Protein AF-A0A3D3H4P5-F1 (afdb_monomer_lite)

Foldseek 3Di:
DDDDDQDDDDADWQEWADQDPFWIWTWHDDPQWIKIWITGRVDDIDIATDAHRFAWRYWAYDPHWIWTAGPQAFIWTDDPNHIDGPDGPHPDDDHDDDDDDD

Radius of gyration: 13.82 Å; chains: 1; bounding box: 32×26×39 Å

Sequence (102 aa):
GEPIVAGTIAGEAVSMVWTDDVTVAVVTRSGTETEIVEQVVGGT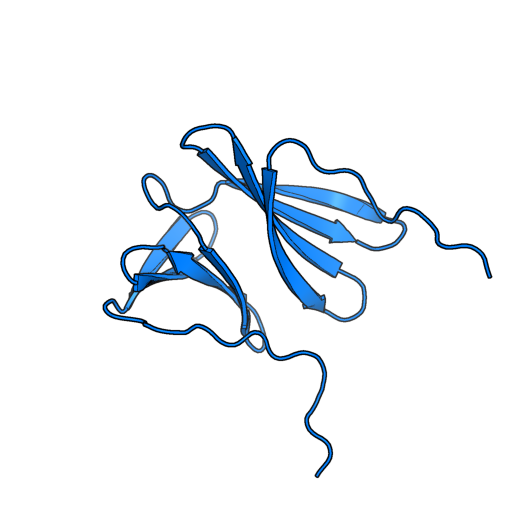SSTIAGPAGASITTVATATSSIRLRSDDGGLYVRRGANWLQTAEGISLLAVQQGTPQQ

Secondary structure (DSSP, 8-state):
----------SEEEEEEESSSSEEEEEEEETTEEEEEEEETTS-EEEEE--TT--EEEEEEETTEEEEEETT--EEEEETTEEEEEES---------SPPP-

pLDDT: mean 90.52, std 8.67, range [57.91, 98.25]

Structure (mmCIF, N/CA/C/O backbone):
data_AF-A0A3D3H4P5-F1
#
_entry.id   AF-A0A3D3H4P5-F1
#
loop_
_atom_site.group_PDB
_atom_site.id
_atom_site.type_symbol
_atom_site.label_atom_id
_atom_site.label_alt_id
_atom_site.label_comp_id
_atom_site.label_asym_id
_atom_site.label_entity_id
_atom_site.label_seq_id
_atom_site.pdbx_PDB_ins_code
_atom_site.Cartn_x
_atom_site.Cartn_y
_atom_site.Cartn_z
_atom_site.occupancy
_atom_site.B_iso_or_equiv
_atom_site.auth_seq_id
_atom_site.auth_comp_id
_atom_site.auth_asym_id
_atom_site.auth_atom_id
_atom_site.pdbx_PDB_model_num
ATOM 1 N N . GLY A 1 1 ? 10.439 -11.201 -24.861 1.00 81.75 1 GLY A N 1
ATOM 2 C CA . GLY A 1 1 ? 11.789 -10.813 -24.414 1.00 81.75 1 GLY A CA 1
ATOM 3 C C . GLY A 1 1 ? 11.982 -11.284 -22.991 1.00 81.75 1 GLY A C 1
ATOM 4 O O . GLY A 1 1 ? 11.007 -11.726 -22.395 1.00 81.75 1 GLY A O 1
ATOM 5 N N . GLU A 1 2 ? 13.203 -11.203 -22.473 1.00 93.62 2 GLU A N 1
ATOM 6 C CA . GLU A 1 2 ? 13.492 -11.534 -21.072 1.00 93.62 2 GLU A CA 1
ATOM 7 C C . GLU A 1 2 ? 12.836 -10.522 -20.114 1.00 93.62 2 GLU A C 1
ATOM 9 O O . GLU A 1 2 ? 12.801 -9.328 -20.438 1.00 93.62 2 GLU A O 1
ATOM 14 N N . PRO A 1 3 ? 12.307 -10.958 -18.955 1.00 89.06 3 PRO A N 1
ATOM 15 C CA . PRO A 1 3 ? 11.808 -10.054 -17.926 1.00 89.06 3 PRO A CA 1
ATOM 16 C C . PRO A 1 3 ? 12.893 -9.087 -17.439 1.00 89.06 3 PRO A C 1
ATOM 18 O O . PRO A 1 3 ? 14.047 -9.468 -17.254 1.00 89.06 3 PRO A O 1
ATOM 21 N N . ILE A 1 4 ? 12.503 -7.838 -17.182 1.00 90.38 4 ILE A N 1
ATOM 22 C CA . ILE A 1 4 ? 13.384 -6.811 -16.618 1.00 90.38 4 ILE A CA 1
ATOM 23 C C . ILE A 1 4 ? 12.909 -6.502 -15.201 1.00 90.38 4 ILE A C 1
ATOM 25 O O . ILE A 1 4 ? 11.713 -6.334 -14.960 1.00 90.38 4 ILE A O 1
ATOM 29 N N . VAL A 1 5 ? 13.851 -6.414 -14.264 1.00 91.31 5 VAL A N 1
ATOM 30 C CA . VAL A 1 5 ? 13.564 -5.989 -12.892 1.00 91.31 5 VAL A CA 1
ATOM 31 C C . VAL A 1 5 ? 13.177 -4.510 -12.906 1.00 91.31 5 VAL A C 1
ATOM 33 O O . VAL A 1 5 ? 13.993 -3.660 -13.254 1.00 91.31 5 VAL A O 1
ATOM 36 N N . ALA A 1 6 ? 11.932 -4.210 -12.530 1.00 89.44 6 ALA A N 1
ATOM 37 C CA . ALA A 1 6 ? 11.430 -2.836 -12.467 1.00 89.44 6 ALA A CA 1
ATOM 38 C C . ALA A 1 6 ? 11.952 -2.064 -11.244 1.00 89.44 6 ALA A C 1
ATOM 40 O O . ALA A 1 6 ? 12.055 -0.844 -11.297 1.00 89.44 6 ALA A O 1
ATOM 41 N N . GLY A 1 7 ? 12.275 -2.770 -10.159 1.00 90.12 7 GLY A N 1
ATOM 42 C CA . GLY A 1 7 ? 12.774 -2.205 -8.911 1.00 90.12 7 GLY A CA 1
ATOM 43 C C . GLY A 1 7 ? 12.965 -3.278 -7.844 1.00 90.12 7 GLY A C 1
ATOM 44 O O . GLY A 1 7 ? 12.570 -4.432 -8.034 1.00 90.12 7 GLY A O 1
ATOM 45 N N . THR A 1 8 ? 13.555 -2.887 -6.718 1.00 90.69 8 THR A N 1
ATOM 46 C CA . THR A 1 8 ? 13.790 -3.767 -5.567 1.00 90.69 8 THR A CA 1
ATOM 47 C C . THR A 1 8 ? 13.160 -3.149 -4.330 1.00 90.69 8 THR A C 1
ATOM 49 O O . THR A 1 8 ? 13.262 -1.944 -4.111 1.00 90.69 8 THR A O 1
ATOM 52 N N . ILE A 1 9 ? 12.534 -3.981 -3.508 1.00 91.75 9 ILE A N 1
ATOM 53 C CA . ILE A 1 9 ? 11.919 -3.588 -2.240 1.00 91.75 9 ILE A CA 1
ATOM 54 C C . ILE A 1 9 ? 12.688 -4.204 -1.073 1.00 91.75 9 ILE A C 1
ATOM 56 O O . ILE A 1 9 ? 13.289 -5.271 -1.210 1.00 91.75 9 ILE A O 1
ATOM 60 N N . ALA A 1 10 ? 12.659 -3.528 0.071 1.00 90.88 10 ALA A N 1
ATOM 61 C CA . ALA A 1 10 ? 13.123 -4.075 1.337 1.00 90.88 10 ALA A CA 1
ATOM 62 C C . ALA A 1 10 ? 11.928 -4.584 2.160 1.00 90.88 10 ALA A C 1
ATOM 64 O O . ALA A 1 10 ? 10.817 -4.067 2.041 1.00 90.88 10 ALA A O 1
ATOM 65 N N . GLY A 1 11 ? 12.173 -5.578 3.014 1.00 90.88 11 GLY A N 1
ATOM 66 C CA . GLY A 1 11 ? 11.139 -6.175 3.859 1.00 90.88 11 GLY A CA 1
ATOM 67 C C . GLY A 1 11 ? 10.245 -7.180 3.130 1.00 90.88 11 GLY A C 1
ATOM 68 O O . GLY A 1 11 ? 10.530 -7.625 2.018 1.00 90.88 11 GLY A O 1
ATOM 69 N N . GLU A 1 12 ? 9.171 -7.580 3.802 1.00 94.69 12 GLU A N 1
ATOM 70 C CA . GLU A 1 12 ? 8.188 -8.531 3.286 1.00 94.69 12 GLU A CA 1
ATOM 71 C C . GLU A 1 12 ? 7.166 -7.812 2.399 1.00 94.69 12 GLU A C 1
ATOM 73 O O . GLU A 1 12 ? 6.542 -6.848 2.837 1.00 94.69 12 GLU A O 1
ATOM 78 N N . ALA A 1 13 ? 6.960 -8.290 1.171 1.00 95.88 13 ALA A N 1
ATOM 79 C CA . ALA A 1 13 ? 5.897 -7.793 0.301 1.00 95.88 13 ALA A CA 1
ATOM 80 C C . ALA A 1 13 ? 4.544 -8.380 0.721 1.00 95.88 13 ALA A C 1
ATOM 82 O O . ALA A 1 13 ? 4.384 -9.599 0.748 1.00 95.88 13 ALA A O 1
ATOM 83 N N . VAL A 1 14 ? 3.562 -7.523 1.002 1.00 95.94 14 VAL A N 1
ATOM 84 C CA . VAL A 1 14 ? 2.238 -7.951 1.482 1.00 95.94 14 VAL A CA 1
ATOM 85 C C . VAL A 1 14 ? 1.184 -7.917 0.378 1.00 95.94 14 VAL A C 1
ATOM 87 O O . VAL A 1 14 ? 0.423 -8.863 0.202 1.00 95.94 14 VAL A O 1
ATOM 90 N N . SER A 1 15 ? 1.117 -6.816 -0.369 1.00 95.75 15 SER A N 1
ATOM 91 C CA . SER A 1 15 ? 0.123 -6.604 -1.424 1.00 95.75 15 SER A CA 1
ATOM 92 C C . SER A 1 15 ? 0.670 -5.622 -2.451 1.00 95.75 15 SER A C 1
ATOM 94 O O . SER A 1 15 ? 1.472 -4.755 -2.107 1.00 95.75 15 SER A O 1
ATOM 96 N N . MET A 1 16 ? 0.198 -5.707 -3.695 1.00 94.62 16 MET A N 1
ATOM 97 C CA . MET A 1 16 ? 0.575 -4.771 -4.756 1.00 94.62 16 MET A CA 1
ATOM 98 C C . MET A 1 16 ? -0.614 -4.359 -5.626 1.00 94.62 16 MET A C 1
ATOM 100 O O . MET A 1 16 ? -1.568 -5.122 -5.785 1.00 94.62 16 MET A O 1
ATOM 104 N N . VAL A 1 17 ? -0.536 -3.166 -6.214 1.00 93.88 17 VAL A N 1
ATOM 105 C CA . VAL A 1 17 ? -1.504 -2.656 -7.192 1.00 93.88 17 VAL A CA 1
ATOM 106 C C . VAL A 1 17 ? -0.816 -1.741 -8.206 1.00 93.88 17 VAL A C 1
ATOM 108 O O . VAL A 1 17 ? 0.151 -1.062 -7.873 1.00 93.88 17 VAL A O 1
ATOM 111 N N . TRP A 1 18 ? -1.336 -1.693 -9.430 1.00 91.81 18 TRP A N 1
ATOM 112 C CA . TRP A 1 18 ? -0.998 -0.637 -10.385 1.00 91.81 18 TRP A CA 1
ATOM 113 C C . TRP A 1 18 ? -1.763 0.632 -10.008 1.00 91.81 18 TRP A C 1
ATOM 115 O O . TRP A 1 18 ? -2.986 0.595 -9.882 1.00 91.81 18 TRP A O 1
ATOM 125 N N . THR A 1 19 ? -1.069 1.743 -9.780 1.00 89.56 19 THR A N 1
ATOM 126 C CA . THR A 1 19 ? -1.715 3.029 -9.457 1.00 89.56 19 THR A CA 1
ATOM 127 C C . THR A 1 19 ? -2.066 3.821 -10.709 1.00 89.56 19 THR A C 1
ATOM 129 O O . THR A 1 19 ? -3.043 4.566 -10.703 1.00 89.56 19 THR A O 1
ATOM 132 N N . ASP A 1 20 ? -1.287 3.613 -11.766 1.00 88.69 20 ASP A N 1
ATOM 133 C CA . ASP A 1 20 ? -1.468 4.111 -13.125 1.00 88.69 20 ASP A CA 1
ATOM 134 C C . ASP A 1 20 ? -0.808 3.124 -14.114 1.00 88.69 20 ASP A C 1
ATOM 136 O O . ASP A 1 20 ? -0.438 2.012 -13.732 1.00 88.69 20 ASP A O 1
ATOM 140 N N . ASP A 1 21 ? -0.667 3.516 -15.380 1.00 89.00 21 ASP A N 1
ATOM 141 C CA . ASP A 1 21 ? -0.163 2.653 -16.456 1.00 89.00 21 ASP A CA 1
ATOM 142 C C . ASP A 1 21 ? 1.322 2.259 -16.322 1.00 89.00 21 ASP A C 1
ATOM 144 O O . ASP A 1 21 ? 1.773 1.324 -16.986 1.00 89.00 21 ASP A O 1
ATOM 148 N N . VAL A 1 22 ? 2.105 2.971 -15.505 1.00 92.19 22 VAL A N 1
ATOM 149 C CA . VAL A 1 22 ? 3.561 2.777 -15.383 1.00 92.19 22 VAL A CA 1
ATOM 150 C C . VAL A 1 22 ? 4.059 2.725 -13.940 1.00 92.19 22 VAL A C 1
ATOM 152 O O . VAL A 1 22 ? 5.257 2.541 -13.730 1.00 92.19 22 VAL A O 1
ATOM 155 N N . THR A 1 23 ? 3.175 2.837 -12.950 1.00 92.44 23 THR A N 1
ATOM 156 C CA . THR A 1 23 ? 3.539 2.871 -11.531 1.00 92.44 23 THR A CA 1
ATOM 157 C C . THR A 1 23 ? 2.873 1.741 -10.756 1.00 92.44 23 THR A C 1
ATOM 159 O O . THR A 1 23 ? 1.656 1.545 -10.800 1.00 92.44 23 THR A O 1
ATOM 162 N N . VAL A 1 24 ? 3.685 1.011 -9.994 1.00 93.44 24 VAL A N 1
ATOM 163 C CA . VAL A 1 24 ? 3.242 -0.047 -9.082 1.00 93.44 24 VAL A CA 1
ATOM 164 C C . VAL A 1 24 ? 3.436 0.423 -7.647 1.00 93.44 24 VAL A C 1
ATOM 166 O O . VAL A 1 24 ? 4.545 0.785 -7.263 1.00 93.44 24 VAL A O 1
ATOM 169 N N . ALA A 1 25 ? 2.381 0.357 -6.839 1.00 94.62 25 ALA A N 1
ATOM 170 C CA . ALA A 1 25 ? 2.469 0.508 -5.393 1.00 94.62 25 ALA A CA 1
ATOM 171 C C . ALA A 1 25 ? 2.546 -0.869 -4.728 1.00 94.62 25 ALA A C 1
ATOM 173 O O . ALA A 1 25 ? 1.717 -1.745 -4.992 1.00 94.62 25 ALA A O 1
ATOM 174 N N . VAL A 1 26 ? 3.515 -1.049 -3.835 1.00 96.19 26 VAL A N 1
ATOM 175 C CA . VAL A 1 26 ? 3.708 -2.263 -3.039 1.00 96.19 26 VAL A CA 1
ATOM 176 C C . VAL A 1 26 ? 3.648 -1.902 -1.564 1.00 96.19 26 VAL A C 1
ATOM 178 O O . VAL A 1 26 ? 4.352 -1.004 -1.113 1.00 96.19 26 VAL A O 1
ATOM 181 N N . VAL A 1 27 ? 2.825 -2.620 -0.807 1.00 97.06 27 VAL A N 1
ATOM 182 C CA . VAL A 1 27 ? 2.860 -2.578 0.655 1.00 97.06 27 VAL A CA 1
ATOM 183 C C . VAL A 1 27 ? 3.979 -3.492 1.120 1.00 97.06 27 VAL A C 1
ATOM 185 O O . VAL A 1 27 ? 3.951 -4.693 0.836 1.00 97.06 27 VAL A O 1
ATOM 188 N N . THR A 1 28 ? 4.939 -2.930 1.841 1.00 97.06 28 THR A N 1
ATOM 189 C CA . THR A 1 28 ? 6.025 -3.670 2.478 1.00 97.06 28 THR A CA 1
ATOM 190 C C . THR A 1 28 ? 5.884 -3.613 3.992 1.00 97.06 28 THR A C 1
ATOM 192 O O . THR A 1 28 ? 5.383 -2.638 4.556 1.00 97.06 28 THR A O 1
ATOM 195 N N . ARG A 1 29 ? 6.314 -4.681 4.663 1.00 94.06 29 ARG A N 1
ATOM 196 C CA . ARG A 1 29 ? 6.315 -4.784 6.122 1.00 94.06 29 ARG A CA 1
ATOM 197 C C . ARG A 1 29 ? 7.711 -5.095 6.644 1.00 94.06 29 ARG A C 1
ATOM 199 O O . ARG A 1 29 ? 8.369 -6.025 6.173 1.00 94.06 29 ARG A O 1
ATOM 206 N N . SER A 1 30 ? 8.126 -4.347 7.662 1.00 89.12 30 SER A N 1
ATOM 207 C CA . SER A 1 30 ? 9.341 -4.591 8.439 1.00 89.12 30 SER A CA 1
ATOM 208 C C . SER A 1 30 ? 9.002 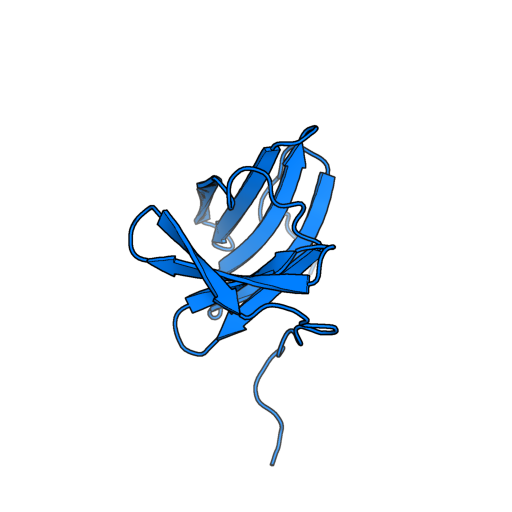-4.542 9.928 1.00 89.12 30 SER A C 1
ATOM 210 O O . SER A 1 30 ? 8.801 -3.479 10.511 1.00 89.12 30 SER A O 1
ATOM 212 N N . GLY A 1 31 ? 8.858 -5.713 10.553 1.00 85.31 31 GLY A N 1
ATOM 213 C CA . GLY A 1 31 ? 8.339 -5.800 11.919 1.00 85.31 31 GLY A CA 1
ATOM 214 C C . GLY A 1 31 ? 6.904 -5.270 12.004 1.00 85.31 31 GLY A C 1
ATOM 215 O O . GLY A 1 31 ? 6.001 -5.830 11.386 1.00 85.31 31 GLY A O 1
ATOM 216 N N . THR A 1 32 ? 6.697 -4.202 12.777 1.00 80.00 32 THR A N 1
ATOM 217 C CA . THR A 1 32 ? 5.394 -3.526 12.929 1.00 80.00 32 THR A CA 1
ATOM 218 C C . THR A 1 32 ? 5.220 -2.330 11.997 1.00 80.00 32 THR A C 1
ATOM 220 O O . THR A 1 32 ? 4.141 -1.742 11.953 1.00 80.00 32 THR A O 1
ATOM 223 N N . GLU A 1 33 ? 6.272 -1.927 11.286 1.00 89.06 33 GLU A N 1
ATOM 224 C CA . GLU A 1 33 ? 6.220 -0.796 10.367 1.00 89.06 33 GLU A CA 1
ATOM 225 C C . GLU A 1 33 ? 5.708 -1.257 9.005 1.00 89.06 33 GLU A C 1
ATOM 227 O O . GLU A 1 33 ? 6.165 -2.259 8.447 1.00 89.06 33 GLU A O 1
ATOM 232 N N . THR A 1 34 ? 4.738 -0.510 8.487 1.00 94.38 34 THR A N 1
ATOM 233 C CA . THR A 1 34 ? 4.234 -0.661 7.125 1.00 94.38 34 THR A CA 1
ATOM 234 C C . THR A 1 34 ? 4.744 0.504 6.293 1.00 94.38 34 THR A C 1
ATOM 236 O O . THR A 1 34 ? 4.617 1.657 6.707 1.00 94.38 34 THR A O 1
ATOM 239 N N . GLU A 1 35 ? 5.241 0.221 5.097 1.00 95.81 35 GLU A N 1
ATOM 240 C CA . GLU A 1 35 ? 5.572 1.222 4.089 1.00 95.81 35 GLU A CA 1
ATOM 241 C C . GLU A 1 35 ? 4.821 0.935 2.785 1.00 95.81 35 GLU A C 1
ATOM 243 O O . GLU A 1 35 ? 4.378 -0.183 2.515 1.00 95.81 35 GLU A O 1
ATOM 248 N N . ILE A 1 36 ? 4.651 1.977 1.978 1.00 95.75 36 ILE A N 1
ATOM 249 C CA . ILE A 1 36 ? 4.146 1.899 0.615 1.00 95.75 36 ILE A CA 1
ATOM 250 C C . ILE A 1 36 ? 5.282 2.360 -0.287 1.00 95.75 36 ILE A C 1
ATOM 252 O O . ILE A 1 36 ? 5.666 3.530 -0.251 1.00 95.75 36 ILE A O 1
ATOM 256 N N . VAL A 1 37 ? 5.815 1.440 -1.084 1.00 96.25 37 VAL A N 1
ATOM 257 C CA . VAL A 1 37 ? 6.812 1.737 -2.111 1.00 96.25 37 VAL A CA 1
ATOM 258 C C . VAL A 1 37 ? 6.092 1.936 -3.436 1.00 96.25 37 VAL A C 1
ATOM 260 O O . VAL A 1 37 ? 5.441 1.016 -3.927 1.00 96.25 37 VAL A O 1
ATOM 263 N N . GLU A 1 38 ? 6.215 3.119 -4.024 1.00 95.25 38 GLU A N 1
ATOM 264 C CA . GLU A 1 38 ? 5.750 3.416 -5.380 1.00 95.25 38 GLU A CA 1
ATOM 265 C C . GLU A 1 38 ? 6.940 3.319 -6.338 1.00 95.25 38 GLU A C 1
ATOM 267 O O . GLU A 1 38 ? 7.897 4.085 -6.224 1.00 95.25 38 GLU A O 1
ATOM 272 N N . GLN A 1 39 ? 6.898 2.366 -7.269 1.00 96.44 39 GLN A N 1
ATOM 273 C CA . GLN A 1 39 ? 7.936 2.127 -8.270 1.00 96.44 39 GLN A CA 1
ATOM 274 C C . GLN A 1 39 ? 7.417 2.476 -9.664 1.00 96.44 39 GLN A C 1
ATOM 276 O O . GLN A 1 39 ? 6.513 1.814 -10.176 1.00 96.44 39 GLN A O 1
ATOM 281 N N . VAL A 1 40 ? 8.051 3.457 -10.309 1.00 95.56 40 VAL A N 1
ATOM 282 C CA . VAL A 1 40 ? 7.835 3.755 -11.732 1.00 95.56 40 VAL A CA 1
ATOM 283 C C . VAL A 1 40 ? 8.646 2.774 -12.578 1.00 95.56 40 VAL A C 1
ATOM 285 O O . VAL A 1 40 ? 9.852 2.628 -12.373 1.00 95.56 40 VAL A O 1
ATOM 288 N N . VAL A 1 41 ? 8.028 2.098 -13.545 1.00 93.50 41 VAL A N 1
ATOM 289 C CA . VAL A 1 41 ? 8.726 1.174 -14.452 1.00 93.50 41 VAL A CA 1
ATOM 290 C C . VAL A 1 41 ? 9.788 1.934 -15.251 1.00 93.50 41 VAL A C 1
ATOM 292 O O . VAL A 1 41 ? 9.483 2.864 -15.992 1.00 93.50 41 VAL A O 1
ATOM 295 N N . GLY A 1 42 ? 11.054 1.534 -15.090 1.00 92.00 42 GLY A N 1
ATOM 296 C CA . GLY A 1 42 ? 12.198 2.210 -15.716 1.00 92.00 42 GLY A CA 1
ATOM 297 C C . GLY A 1 42 ? 12.576 3.553 -15.074 1.00 92.00 42 GLY A C 1
ATOM 298 O O . GLY A 1 42 ? 13.414 4.267 -15.622 1.00 92.00 42 GLY A O 1
ATOM 299 N N . GLY A 1 43 ? 11.973 3.901 -13.934 1.00 92.94 43 GLY A N 1
ATOM 300 C CA . GLY A 1 43 ? 12.198 5.148 -13.208 1.00 92.94 43 GLY A CA 1
ATOM 301 C C . GLY A 1 43 ? 12.635 4.942 -11.757 1.00 92.94 43 GLY A C 1
ATOM 302 O O . GLY A 1 43 ? 13.083 3.870 -11.350 1.00 92.94 43 GLY A O 1
ATOM 303 N N . THR A 1 44 ? 12.520 6.008 -10.966 1.00 93.06 44 THR A N 1
ATOM 304 C CA . THR A 1 44 ? 12.840 6.004 -9.533 1.00 93.06 44 THR A CA 1
ATOM 305 C C . THR A 1 44 ? 11.697 5.434 -8.699 1.00 93.06 44 THR A C 1
ATOM 307 O O . THR A 1 44 ? 10.532 5.520 -9.094 1.00 93.06 44 THR A O 1
ATOM 310 N N . SER A 1 45 ? 12.024 4.922 -7.514 1.00 95.19 45 SER A N 1
ATOM 311 C CA . SER A 1 45 ? 11.037 4.624 -6.481 1.00 95.19 45 SER A CA 1
ATOM 312 C C . SER A 1 45 ? 10.847 5.797 -5.518 1.00 95.19 45 SER A C 1
ATOM 314 O O . SER A 1 45 ? 11.714 6.664 -5.377 1.00 95.19 45 SER A O 1
ATOM 316 N N . SER A 1 46 ? 9.715 5.802 -4.822 1.00 94.75 46 SER A N 1
ATOM 317 C CA . SER A 1 46 ? 9.503 6.601 -3.618 1.00 94.75 46 SER A CA 1
ATOM 318 C C . SER A 1 46 ? 8.871 5.745 -2.521 1.00 94.75 46 SER A C 1
ATOM 320 O O . SER A 1 46 ? 8.194 4.761 -2.817 1.00 94.75 46 SER A O 1
ATOM 322 N N . THR A 1 47 ? 9.101 6.111 -1.261 1.00 94.62 47 THR A N 1
ATOM 323 C CA . THR A 1 47 ? 8.580 5.378 -0.101 1.00 94.62 47 THR A CA 1
ATOM 324 C C . THR A 1 47 ? 7.750 6.308 0.768 1.00 94.62 47 THR A C 1
ATOM 326 O O . THR A 1 47 ? 8.156 7.432 1.071 1.00 94.62 47 THR A O 1
ATOM 329 N N . ILE A 1 48 ? 6.579 5.832 1.177 1.00 93.50 48 ILE A N 1
ATOM 330 C CA . ILE A 1 48 ? 5.636 6.549 2.029 1.00 93.50 48 ILE A CA 1
ATOM 331 C C . ILE A 1 48 ? 5.358 5.676 3.251 1.00 93.50 48 ILE A C 1
ATOM 333 O O . ILE A 1 48 ? 5.019 4.503 3.110 1.00 93.50 48 ILE A O 1
ATOM 337 N N . ALA A 1 49 ? 5.445 6.246 4.453 1.00 94.62 49 ALA A N 1
ATOM 338 C CA . ALA A 1 49 ? 5.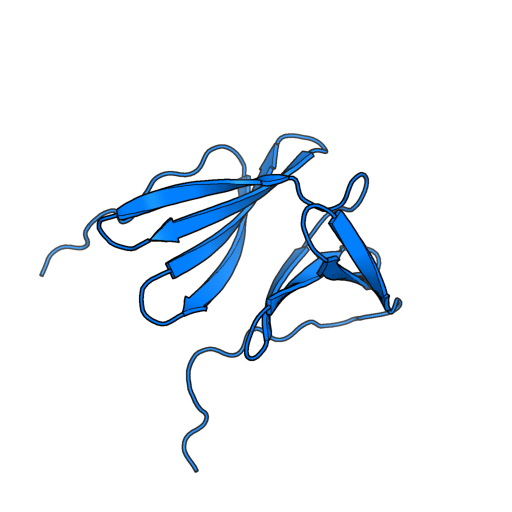035 5.541 5.664 1.00 94.62 49 ALA A CA 1
ATOM 339 C C . ALA A 1 49 ? 3.545 5.163 5.594 1.00 94.62 49 ALA A C 1
ATOM 341 O O . ALA A 1 49 ? 2.717 5.970 5.163 1.00 94.62 49 ALA A O 1
ATOM 342 N N . GLY A 1 50 ? 3.199 3.949 6.015 1.00 95.00 50 GLY A N 1
ATOM 343 C CA . GLY A 1 50 ? 1.822 3.476 6.140 1.00 95.00 50 GLY A CA 1
ATOM 344 C C . GLY A 1 50 ? 1.093 4.041 7.365 1.00 95.00 50 GLY A C 1
ATOM 345 O O . GLY A 1 50 ? 1.658 4.829 8.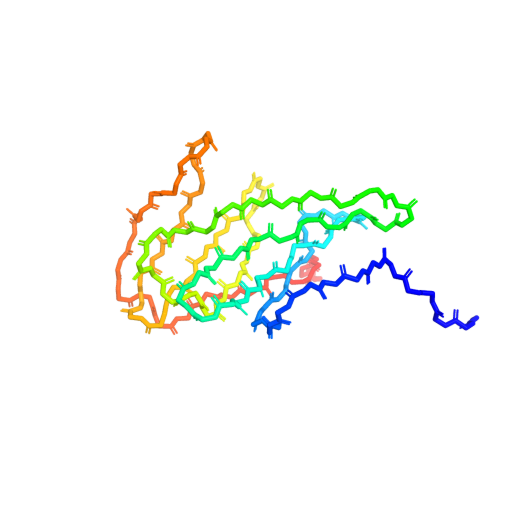129 1.00 95.00 50 GLY A O 1
ATOM 346 N N . PRO A 1 51 ? -0.185 3.672 7.569 1.00 95.06 51 PRO A N 1
ATOM 347 C CA . PRO A 1 51 ? -0.930 4.070 8.759 1.00 95.06 51 PRO A CA 1
ATOM 348 C C . PRO A 1 51 ? -0.272 3.500 10.024 1.00 95.06 51 PRO A C 1
ATOM 350 O O . PRO A 1 51 ? -0.014 2.300 10.114 1.00 95.06 51 PRO A O 1
ATOM 353 N N . ALA A 1 52 ? 0.004 4.361 11.004 1.00 91.06 52 ALA A N 1
ATOM 354 C CA . ALA A 1 52 ? 0.674 3.954 12.235 1.00 91.06 52 ALA A CA 1
ATOM 355 C C . ALA A 1 52 ? -0.178 2.956 13.033 1.00 91.06 52 ALA A C 1
ATOM 357 O O . ALA A 1 52 ? -1.363 3.191 13.264 1.00 91.06 52 ALA A O 1
ATOM 358 N N . GLY A 1 53 ? 0.441 1.861 13.478 1.00 90.75 53 GLY A N 1
ATOM 359 C CA . GLY A 1 53 ? -0.211 0.845 14.309 1.00 90.75 53 GLY A CA 1
ATOM 360 C C . GLY A 1 53 ? -1.211 -0.057 13.579 1.00 90.75 53 GLY A C 1
ATOM 361 O O . GLY A 1 53 ? -1.819 -0.897 14.232 1.00 90.75 53 GLY A O 1
ATOM 362 N N . ALA A 1 54 ? -1.373 0.084 12.259 1.00 93.25 54 ALA A N 1
ATOM 363 C CA . ALA A 1 54 ? -2.256 -0.763 11.466 1.00 93.25 54 ALA A CA 1
ATOM 364 C C . ALA A 1 54 ? -1.454 -1.795 10.660 1.00 93.25 54 ALA A C 1
ATOM 366 O O . ALA A 1 54 ? -0.535 -1.446 9.916 1.00 93.25 54 ALA A O 1
ATOM 367 N N . SER A 1 55 ? -1.845 -3.064 10.754 1.00 94.25 55 SER A N 1
ATOM 368 C CA . SER A 1 55 ? -1.287 -4.143 9.936 1.00 94.25 55 SER A CA 1
ATOM 369 C C . SER A 1 55 ? -2.027 -4.209 8.604 1.00 94.25 55 SER A C 1
ATOM 371 O O . SER A 1 55 ? -3.140 -4.723 8.521 1.00 94.25 55 SER A O 1
ATOM 373 N N . ILE A 1 56 ? -1.435 -3.670 7.541 1.00 96.19 56 ILE A N 1
ATOM 374 C CA . ILE A 1 56 ? -2.080 -3.614 6.223 1.00 96.19 56 ILE A CA 1
ATOM 375 C C . ILE A 1 56 ? -2.013 -4.970 5.522 1.00 96.19 56 ILE A C 1
ATOM 377 O O . ILE A 1 56 ? -0.965 -5.600 5.483 1.00 96.19 56 ILE A O 1
ATOM 381 N N . THR A 1 57 ? -3.134 -5.401 4.943 1.00 95.81 57 THR A N 1
ATOM 382 C CA . THR A 1 57 ? -3.277 -6.674 4.213 1.00 95.81 57 THR A CA 1
ATOM 383 C C . THR A 1 57 ? -3.564 -6.484 2.732 1.00 95.81 57 THR A C 1
ATOM 385 O O . THR A 1 57 ? -3.316 -7.383 1.933 1.00 95.81 57 THR A O 1
ATOM 388 N N . THR A 1 58 ? -4.105 -5.334 2.333 1.00 96.56 58 THR A N 1
ATOM 389 C CA . THR A 1 58 ? -4.453 -5.084 0.932 1.00 96.56 58 THR A CA 1
ATOM 390 C C . THR A 1 58 ? -4.218 -3.631 0.570 1.00 96.56 58 THR A C 1
ATOM 392 O O . THR A 1 58 ? -4.600 -2.731 1.318 1.00 96.56 58 THR A O 1
ATOM 395 N N . VAL A 1 59 ? -3.641 -3.417 -0.610 1.00 95.50 59 VAL A N 1
ATOM 396 C CA . VAL A 1 59 ? -3.613 -2.126 -1.299 1.00 95.50 59 VAL A CA 1
ATOM 397 C C . VAL A 1 59 ? -4.483 -2.206 -2.542 1.00 95.50 59 VAL A C 1
ATOM 399 O O . VAL A 1 59 ? -4.392 -3.160 -3.307 1.00 95.50 59 VAL A O 1
ATOM 402 N N . ALA A 1 60 ? -5.327 -1.202 -2.744 1.00 94.25 60 ALA A N 1
ATOM 403 C CA . ALA A 1 60 ? -6.114 -1.039 -3.956 1.00 94.25 60 ALA A CA 1
ATOM 404 C C . ALA A 1 60 ? -6.001 0.397 -4.463 1.00 94.25 60 ALA A C 1
ATOM 406 O O . ALA A 1 60 ? -5.778 1.330 -3.689 1.00 94.25 60 ALA A O 1
ATOM 407 N N . THR A 1 61 ? -6.201 0.574 -5.764 1.00 88.62 61 THR A N 1
ATOM 408 C CA . THR A 1 61 ? -6.334 1.894 -6.373 1.00 88.62 61 THR A CA 1
ATOM 409 C C . THR A 1 61 ? -7.815 2.198 -6.595 1.00 88.62 61 THR A C 1
ATOM 411 O O . THR A 1 61 ? -8.583 1.351 -7.050 1.00 88.62 61 THR A O 1
ATOM 414 N N . ALA A 1 62 ? -8.239 3.401 -6.228 1.00 79.19 62 ALA A N 1
ATOM 415 C CA . ALA A 1 62 ? -9.452 4.033 -6.738 1.00 79.19 62 ALA A CA 1
ATOM 416 C C . ALA A 1 62 ? -9.034 5.112 -7.748 1.00 79.19 62 ALA A C 1
ATOM 418 O O . ALA A 1 62 ? -7.872 5.498 -7.750 1.00 79.19 62 ALA A O 1
ATOM 419 N N . THR A 1 63 ? -9.970 5.649 -8.542 1.00 72.69 63 THR A N 1
ATOM 420 C CA . THR A 1 63 ? -9.752 6.556 -9.699 1.00 72.69 63 THR A CA 1
ATOM 421 C C . THR A 1 63 ? -8.651 7.625 -9.553 1.00 72.69 63 THR A C 1
ATOM 423 O O . THR A 1 63 ? -8.118 8.076 -10.558 1.00 72.69 63 THR A O 1
ATOM 426 N N . SER A 1 64 ? -8.301 8.047 -8.335 1.00 71.12 64 SER A N 1
ATOM 427 C CA . SER A 1 64 ? -7.180 8.961 -8.074 1.00 71.12 64 SER A CA 1
ATOM 428 C C . SER A 1 64 ? -6.474 8.767 -6.723 1.00 71.12 64 SER A C 1
ATOM 430 O O . SER A 1 64 ? -5.796 9.677 -6.247 1.00 71.12 64 SER A O 1
ATOM 432 N N . SER A 1 65 ? -6.665 7.638 -6.029 1.00 83.62 65 SER A N 1
ATOM 433 C CA . SER A 1 65 ? -6.051 7.455 -4.703 1.00 83.62 65 SER A CA 1
ATOM 434 C C . SER A 1 65 ? -5.862 6.002 -4.299 1.00 83.62 65 SER A C 1
ATOM 436 O O . SER A 1 65 ? -6.709 5.148 -4.563 1.00 83.62 65 SER A O 1
ATOM 438 N N . ILE A 1 66 ? -4.778 5.763 -3.563 1.00 91.12 66 ILE A N 1
ATOM 439 C CA . ILE A 1 66 ? -4.531 4.504 -2.870 1.00 91.12 66 ILE A CA 1
ATOM 440 C C . ILE A 1 66 ? -5.500 4.355 -1.693 1.00 91.12 66 ILE A C 1
ATOM 442 O O . ILE A 1 66 ? -5.728 5.289 -0.913 1.00 91.12 66 ILE A O 1
ATOM 446 N N . ARG A 1 67 ? -6.033 3.143 -1.547 1.00 94.75 67 ARG A N 1
ATOM 447 C CA . ARG A 1 67 ? -6.793 2.677 -0.391 1.00 94.75 67 ARG A CA 1
ATOM 448 C C . ARG A 1 67 ? -6.092 1.479 0.221 1.00 94.75 67 ARG A C 1
ATOM 450 O O . ARG A 1 67 ? -5.636 0.595 -0.502 1.00 94.75 67 ARG A O 1
ATOM 457 N N . LEU A 1 68 ? -6.046 1.446 1.545 1.00 96.25 68 LEU A N 1
ATOM 458 C CA . LEU A 1 68 ? -5.456 0.346 2.296 1.00 96.25 68 LEU A CA 1
ATOM 459 C C . LEU A 1 68 ? -6.517 -0.312 3.161 1.00 96.25 68 LEU A C 1
ATOM 461 O O . LEU A 1 68 ? -7.338 0.380 3.763 1.00 96.25 68 LEU A O 1
ATOM 465 N N . ARG A 1 69 ? -6.469 -1.636 3.247 1.00 97.38 69 ARG A N 1
ATOM 466 C CA . ARG A 1 69 ? -7.254 -2.412 4.202 1.00 97.38 69 ARG A CA 1
ATOM 467 C C . ARG A 1 69 ? -6.321 -3.026 5.238 1.00 97.38 69 ARG A C 1
ATOM 469 O O . ARG A 1 69 ? -5.37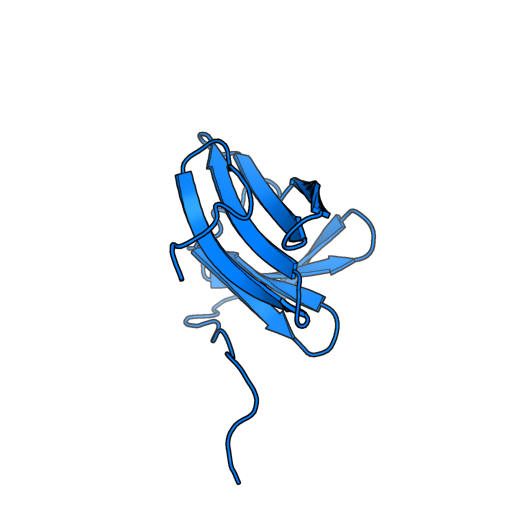2 -3.710 4.853 1.00 97.38 69 ARG A O 1
ATOM 476 N N . SER A 1 70 ? -6.599 -2.820 6.518 1.00 97.19 70 SER A N 1
ATOM 477 C CA . SER A 1 70 ? -5.921 -3.516 7.617 1.00 97.19 70 SER A CA 1
ATOM 478 C C . SER A 1 70 ? -6.517 -4.900 7.889 1.00 97.19 70 SER A C 1
ATOM 480 O O . SER A 1 70 ? -7.599 -5.245 7.409 1.00 97.19 70 SER A O 1
ATOM 482 N N . ASP A 1 71 ? -5.781 -5.733 8.616 1.00 95.75 71 ASP A N 1
ATOM 483 C CA . ASP A 1 71 ? -6.215 -7.059 9.062 1.00 95.75 71 ASP A CA 1
ATOM 484 C C . ASP A 1 71 ? -7.480 -7.015 9.935 1.00 95.75 71 ASP A C 1
ATOM 486 O O . ASP A 1 71 ? -8.361 -7.858 9.760 1.00 95.75 71 ASP A O 1
ATOM 490 N N . ASP A 1 72 ? -7.621 -5.990 10.776 1.00 96.38 72 ASP A N 1
ATOM 491 C CA . ASP A 1 72 ? -8.796 -5.707 11.612 1.00 96.38 72 ASP A CA 1
ATOM 492 C C . ASP A 1 72 ? -10.003 -5.125 10.842 1.00 96.38 72 ASP A C 1
ATOM 494 O O . ASP A 1 72 ? -11.076 -4.917 11.409 1.00 96.38 72 ASP A O 1
ATOM 498 N N . GLY A 1 73 ? -9.868 -4.909 9.528 1.00 97.88 73 GLY A N 1
ATOM 499 C CA . GLY A 1 73 ? -10.946 -4.436 8.659 1.00 97.88 73 GLY A CA 1
ATOM 500 C C . GLY A 1 73 ? -11.108 -2.914 8.589 1.00 97.88 73 GLY A C 1
ATOM 501 O O . GLY A 1 73 ? -12.114 -2.440 8.053 1.00 97.88 73 GLY A O 1
ATOM 502 N N . GLY A 1 74 ? -10.146 -2.137 9.082 1.00 98.25 74 GLY A N 1
ATOM 503 C CA . GLY A 1 74 ? -10.051 -0.700 8.828 1.00 98.25 74 GLY A CA 1
ATOM 504 C C . GLY A 1 74 ? -9.764 -0.370 7.355 1.00 98.25 74 GLY A C 1
ATOM 505 O O . GLY A 1 74 ? -8.981 -1.043 6.682 1.00 98.25 74 GLY A O 1
ATOM 506 N N . LEU A 1 75 ? -10.398 0.688 6.837 1.00 97.25 75 LEU A N 1
ATOM 507 C CA . LEU A 1 75 ? -10.144 1.242 5.501 1.00 97.25 75 LEU A CA 1
ATOM 508 C C . LEU A 1 75 ? -9.467 2.601 5.601 1.00 97.25 75 LEU A C 1
ATOM 510 O O . LEU A 1 75 ? -10.092 3.578 6.021 1.00 97.25 75 LEU A O 1
ATOM 514 N N . TYR A 1 76 ? -8.237 2.696 5.112 1.00 97.12 76 TYR A N 1
ATOM 515 C CA . TYR A 1 76 ? -7.450 3.921 5.150 1.00 97.12 76 TYR A CA 1
ATOM 516 C C . TYR A 1 76 ? -7.355 4.572 3.773 1.00 97.12 76 TYR A C 1
ATOM 518 O O . TYR A 1 76 ? -7.178 3.905 2.752 1.00 97.12 76 TYR A O 1
ATOM 526 N N . VAL A 1 77 ? -7.444 5.901 3.757 1.00 94.31 77 VAL A N 1
ATOM 527 C CA . VAL A 1 77 ? -7.227 6.744 2.576 1.00 94.31 77 VAL A CA 1
ATOM 528 C C . VAL A 1 77 ? -6.198 7.810 2.919 1.00 94.31 77 VAL A C 1
ATOM 530 O O . VAL A 1 77 ? -6.208 8.367 4.020 1.00 94.31 77 VAL A O 1
ATOM 533 N N . ARG A 1 78 ? -5.322 8.128 1.965 1.00 90.62 78 ARG A N 1
ATOM 534 C CA . ARG A 1 78 ? -4.319 9.177 2.141 1.00 90.62 78 ARG A CA 1
ATOM 535 C C . ARG A 1 78 ? -4.927 10.576 1.972 1.00 90.62 78 ARG A C 1
ATOM 537 O O . ARG A 1 78 ? -5.701 10.840 1.046 1.00 90.62 78 ARG A O 1
ATOM 544 N N . ARG A 1 79 ? -4.576 11.490 2.877 1.00 85.69 79 ARG A N 1
ATOM 545 C CA . ARG A 1 79 ? -4.945 12.915 2.880 1.00 85.69 79 ARG A CA 1
ATOM 546 C C . ARG A 1 79 ? -3.689 13.745 3.146 1.00 85.69 79 ARG A C 1
ATOM 548 O O . ARG A 1 79 ? -3.259 13.899 4.288 1.00 85.69 79 ARG A O 1
ATOM 555 N N . GLY A 1 80 ? -3.078 14.256 2.078 1.00 86.25 80 GLY A N 1
ATOM 556 C CA . GLY A 1 80 ? -1.757 14.884 2.161 1.00 86.25 80 GLY A CA 1
ATOM 557 C C . GLY A 1 80 ? -0.701 13.863 2.592 1.00 86.25 80 GLY A C 1
ATOM 558 O O . GLY A 1 80 ? -0.585 12.804 1.982 1.00 86.25 80 GLY A O 1
ATOM 559 N N . ALA A 1 81 ? 0.041 14.161 3.658 1.00 83.81 81 ALA A N 1
ATOM 560 C CA . ALA A 1 81 ? 1.023 13.238 4.230 1.00 83.81 81 ALA A CA 1
ATOM 561 C C . ALA A 1 81 ? 0.422 12.215 5.216 1.00 83.81 81 ALA A C 1
ATOM 563 O O . ALA A 1 81 ? 1.128 11.302 5.628 1.00 83.81 81 ALA A O 1
ATOM 564 N N . ASN A 1 82 ? -0.858 12.345 5.582 1.00 90.44 82 ASN A N 1
ATOM 565 C CA . ASN A 1 82 ? -1.478 11.547 6.640 1.00 90.44 82 ASN A CA 1
ATOM 566 C C . ASN A 1 82 ? -2.379 10.439 6.088 1.00 90.44 82 ASN A C 1
ATOM 568 O O . ASN A 1 82 ? -3.011 10.594 5.039 1.00 90.44 82 ASN A O 1
ATOM 572 N N . TRP A 1 83 ? -2.503 9.356 6.852 1.00 95.12 83 TRP A N 1
ATOM 573 C CA . TRP A 1 83 ? -3.506 8.317 6.638 1.00 95.12 83 TRP A CA 1
ATOM 574 C C . TRP A 1 83 ? -4.702 8.540 7.554 1.00 95.12 83 TRP A C 1
ATOM 576 O O . TRP A 1 83 ? -4.540 8.752 8.753 1.00 95.12 83 TRP A O 1
ATOM 586 N N . LEU A 1 84 ? -5.903 8.477 6.985 1.00 96.12 84 LEU A N 1
ATOM 587 C CA . LEU A 1 84 ? -7.152 8.572 7.727 1.00 96.12 84 LEU A CA 1
ATOM 588 C C . LEU A 1 84 ? -7.944 7.281 7.558 1.00 96.12 84 LEU A C 1
ATOM 590 O O . LEU A 1 84 ? -8.205 6.868 6.427 1.00 96.12 84 LEU A O 1
ATOM 594 N N . GLN A 1 85 ? -8.363 6.686 8.672 1.00 97.00 85 GLN A N 1
ATOM 595 C CA . GLN A 1 85 ? -9.348 5.612 8.667 1.00 97.00 85 GLN A CA 1
ATOM 596 C C . GLN A 1 85 ? -10.723 6.198 8.342 1.00 97.00 85 GLN A C 1
ATOM 598 O O . GLN A 1 85 ? -11.202 7.111 9.009 1.00 97.00 85 GLN A O 1
ATOM 603 N N . THR A 1 86 ? -11.332 5.712 7.269 1.00 96.31 86 THR A N 1
ATOM 604 C CA . THR A 1 86 ? -12.593 6.231 6.717 1.00 96.31 86 THR A CA 1
ATOM 605 C C . THR A 1 86 ? -13.760 5.266 6.879 1.00 96.31 86 THR A C 1
ATOM 607 O O . THR A 1 86 ? -14.907 5.687 6.755 1.00 96.31 86 THR A O 1
ATOM 610 N N . ALA A 1 87 ? -13.478 3.990 7.143 1.00 96.94 87 ALA A N 1
ATOM 611 C CA . ALA A 1 87 ? -14.469 2.966 7.442 1.00 96.94 87 ALA A CA 1
ATOM 612 C C . ALA A 1 87 ? -13.844 1.832 8.270 1.00 96.94 87 ALA A C 1
ATOM 614 O O . ALA A 1 87 ? -12.618 1.715 8.350 1.00 96.94 87 ALA A O 1
ATOM 615 N N . GLU A 1 88 ? -14.704 0.995 8.844 1.00 97.94 88 GLU A N 1
ATOM 616 C CA . GLU A 1 88 ? -14.365 -0.200 9.624 1.00 97.94 88 GLU A CA 1
ATOM 617 C C . GLU A 1 88 ? -15.212 -1.388 9.156 1.00 97.94 88 GLU A C 1
ATOM 619 O O . GLU A 1 88 ? -16.166 -1.217 8.392 1.00 97.94 88 GLU A O 1
ATOM 624 N N . GLY A 1 89 ? -14.877 -2.597 9.615 1.00 97.44 89 GLY A N 1
ATOM 625 C CA . GLY A 1 89 ? -15.630 -3.809 9.283 1.00 97.44 89 GLY A CA 1
ATOM 626 C C . GLY A 1 89 ? -15.524 -4.225 7.813 1.00 97.44 89 GLY A C 1
ATOM 627 O O . GLY A 1 89 ? -16.343 -5.007 7.329 1.00 97.44 89 GLY A O 1
ATOM 628 N N . ILE A 1 90 ? -14.527 -3.721 7.081 1.00 97.50 90 ILE A N 1
ATOM 629 C CA . ILE A 1 90 ? -14.303 -4.094 5.687 1.00 97.50 90 ILE A CA 1
ATOM 630 C C . ILE A 1 90 ? -13.762 -5.519 5.647 1.00 97.50 90 ILE A C 1
ATOM 632 O O . ILE A 1 90 ? -12.641 -5.786 6.076 1.00 97.50 90 ILE A O 1
ATOM 636 N N . SER A 1 91 ? -14.535 -6.450 5.095 1.00 95.62 91 SER A N 1
ATOM 637 C CA . SER A 1 91 ? -14.121 -7.850 4.924 1.00 95.62 91 SER A CA 1
ATOM 638 C C . SER A 1 91 ? -13.259 -8.068 3.680 1.00 95.62 91 SER A C 1
ATOM 640 O O . SER A 1 91 ? -12.398 -8.942 3.676 1.00 95.62 91 SER A O 1
ATOM 642 N N . LEU A 1 92 ? -13.456 -7.254 2.640 1.00 93.06 92 LEU A N 1
ATOM 643 C CA . LEU A 1 92 ? -12.744 -7.350 1.371 1.00 93.06 92 LEU A CA 1
ATOM 644 C C . LEU A 1 92 ? -12.537 -5.960 0.768 1.00 93.06 92 LEU A C 1
ATOM 646 O O . LEU A 1 92 ? -13.467 -5.159 0.705 1.00 93.06 92 LEU A O 1
ATOM 650 N N . LEU A 1 93 ? -11.328 -5.707 0.268 1.00 93.38 93 LEU A N 1
ATOM 651 C CA . LEU A 1 93 ? -11.024 -4.573 -0.599 1.00 93.38 93 LEU A CA 1
ATOM 652 C C . LEU A 1 93 ? -10.547 -5.129 -1.942 1.00 93.38 93 LEU A C 1
ATOM 654 O O . LEU A 1 93 ? -9.476 -5.719 -2.024 1.00 93.38 93 LEU A O 1
ATOM 658 N N . ALA A 1 94 ? -11.368 -4.994 -2.982 1.00 87.00 94 ALA A N 1
ATOM 659 C CA . ALA A 1 94 ? -11.034 -5.527 -4.297 1.00 87.00 94 ALA A CA 1
ATOM 660 C C . ALA A 1 94 ? -9.983 -4.655 -4.996 1.00 87.00 94 ALA A C 1
ATOM 662 O O . ALA A 1 94 ? -10.056 -3.426 -4.971 1.00 87.00 94 ALA A O 1
ATOM 663 N N . VAL A 1 95 ? -9.035 -5.310 -5.662 1.00 78.38 95 VAL A N 1
ATOM 664 C CA . VAL A 1 95 ? -8.022 -4.665 -6.495 1.00 78.38 95 VAL A CA 1
ATOM 665 C C . VAL A 1 95 ? -8.485 -4.768 -7.942 1.00 78.38 95 VAL A C 1
ATOM 667 O O . VAL A 1 95 ? -8.402 -5.837 -8.545 1.00 78.38 95 VAL A O 1
ATOM 670 N N . GLN A 1 96 ? -9.022 -3.682 -8.497 1.00 71.81 96 GLN A N 1
ATOM 671 C CA . GLN A 1 96 ? -9.400 -3.678 -9.907 1.00 71.81 96 GLN A CA 1
ATOM 672 C C . GLN A 1 96 ? -8.136 -3.606 -10.770 1.00 71.81 96 GLN A C 1
ATOM 674 O O . GLN A 1 96 ? -7.345 -2.675 -10.648 1.00 71.81 96 GLN A O 1
ATOM 679 N N . GLN A 1 97 ? -7.963 -4.597 -11.641 1.00 67.50 97 GLN A N 1
ATOM 680 C CA . GLN A 1 97 ? -6.898 -4.648 -12.637 1.00 67.50 97 GLN A CA 1
ATOM 681 C C . GLN A 1 97 ? -7.524 -4.419 -14.014 1.00 67.50 97 GLN A C 1
ATOM 683 O O . GLN A 1 97 ? -8.323 -5.232 -14.477 1.00 67.50 97 GLN A O 1
ATOM 688 N N . GLY A 1 98 ? -7.190 -3.292 -14.644 1.00 65.12 98 GLY A N 1
ATOM 689 C CA . GLY A 1 98 ? -7.723 -2.905 -15.951 1.00 65.12 98 GLY A CA 1
ATOM 690 C C . GLY A 1 98 ? -9.179 -2.420 -15.934 1.00 65.12 98 GLY A C 1
ATOM 691 O O . GLY A 1 98 ? -9.792 -2.185 -14.889 1.00 65.12 98 GLY A O 1
ATOM 692 N N . THR A 1 99 ? -9.740 -2.230 -17.125 1.00 62.38 99 THR A N 1
ATOM 693 C CA . THR A 1 99 ? -11.141 -1.839 -17.321 1.00 62.38 99 THR A CA 1
ATOM 694 C C . THR A 1 99 ? -11.961 -3.089 -17.647 1.00 62.38 99 THR A C 1
ATOM 696 O O . THR A 1 99 ? -11.564 -3.828 -18.551 1.00 62.38 99 THR A O 1
ATOM 699 N N . PRO A 1 100 ? -13.086 -3.360 -16.957 1.00 60.91 100 PRO A N 1
ATOM 700 C CA . PRO A 1 100 ? -14.009 -4.405 -17.377 1.00 60.91 100 PRO A CA 1
ATOM 701 C C . PRO A 1 100 ? -14.388 -4.187 -18.845 1.00 60.91 100 PRO A C 1
ATOM 703 O O . PRO A 1 100 ? -14.741 -3.069 -19.226 1.00 60.91 1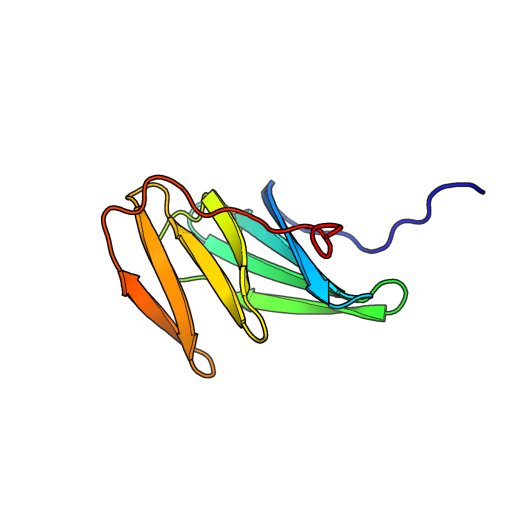00 PRO A O 1
ATOM 706 N N . GLN A 1 101 ? -14.288 -5.232 -19.668 1.00 68.69 101 GLN A N 1
ATOM 707 C CA . GLN A 1 101 ? -14.852 -5.189 -21.016 1.00 68.69 101 GLN A CA 1
ATOM 708 C C . GLN A 1 101 ? -16.380 -5.120 -20.885 1.00 68.69 101 GLN A C 1
ATOM 710 O O . GLN A 1 101 ? -16.949 -5.847 -20.068 1.00 68.69 101 GLN A O 1
ATOM 715 N N . GLN A 1 102 ? -17.010 -4.201 -21.625 1.00 57.91 102 GLN A N 1
ATOM 716 C CA . GLN A 1 102 ? -18.471 -4.117 -21.721 1.00 57.91 102 GLN A CA 1
ATOM 717 C C . GLN A 1 102 ? -19.050 -5.293 -22.503 1.00 57.91 102 GLN A C 1
ATOM 719 O O . GLN A 1 102 ? -18.403 -5.713 -23.489 1.00 57.91 102 GLN A O 1
#